Protein AF-A0A9X8ZZV2-F1 (afdb_monomer_lite)

Sequence (60 aa):
MMKKIVLAISDTVYTAYLREDFVGAGFEVADSDVMHIKYLDEILDTEQPDILCINDKRLN

Radius of gyration: 10.77 Å; chains: 1; bounding box: 21×26×28 Å

pLDDT: mean 84.33, std 9.19, range [59.91, 94.0]

Organism: Bacillus cereus (NCBI:txid1396)

Structure (mmCIF, N/CA/C/O backbone):
data_AF-A0A9X8ZZV2-F1
#
_entry.id   AF-A0A9X8ZZV2-F1
#
loop_
_atom_site.group_PDB
_atom_site.id
_atom_site.type_symbol
_atom_site.label_atom_id
_atom_site.label_alt_id
_atom_site.label_comp_id
_atom_site.label_asym_id
_atom_site.label_entity_id
_atom_site.label_seq_id
_atom_site.pdbx_PDB_ins_code
_atom_site.Cartn_x
_atom_site.Cartn_y
_atom_site.Cartn_z
_atom_site.occupancy
_atom_site.B_iso_or_equiv
_atom_site.auth_seq_id
_atom_site.auth_comp_id
_atom_site.auth_asym_id
_atom_site.auth_atom_id
_atom_site.pdbx_PDB_model_num
ATOM 1 N N . MET A 1 1 ? -13.951 2.399 14.281 1.00 66.94 1 MET A N 1
ATOM 2 C CA . MET A 1 1 ? -12.578 1.882 14.127 1.00 66.94 1 MET A CA 1
ATOM 3 C C . MET A 1 1 ? -11.928 2.627 12.987 1.00 66.94 1 MET A C 1
ATOM 5 O O . MET A 1 1 ? -12.618 2.883 12.004 1.00 66.94 1 MET A O 1
ATOM 9 N N . MET A 1 2 ? -10.658 2.986 13.144 1.00 82.31 2 MET A N 1
ATOM 10 C CA . MET A 1 2 ? -9.850 3.524 12.054 1.00 82.31 2 MET A CA 1
ATOM 11 C C . MET A 1 2 ? -9.646 2.416 11.019 1.00 82.31 2 MET A C 1
ATOM 13 O O . MET A 1 2 ? -9.419 1.273 11.406 1.00 82.31 2 MET A O 1
ATOM 17 N N . LYS A 1 3 ? -9.846 2.722 9.736 1.00 91.44 3 LYS A N 1
ATOM 18 C CA . LYS A 1 3 ? -9.727 1.734 8.658 1.00 91.44 3 LYS A CA 1
ATOM 19 C C . LYS A 1 3 ? -8.268 1.622 8.236 1.00 91.44 3 LYS A C 1
ATOM 21 O O . LYS A 1 3 ? -7.629 2.656 8.031 1.00 91.44 3 LYS A O 1
ATOM 26 N N . LYS A 1 4 ? -7.772 0.391 8.106 1.00 92.38 4 LYS A N 1
ATOM 27 C CA . LYS A 1 4 ? -6.382 0.113 7.740 1.00 92.38 4 LYS A CA 1
ATOM 28 C C . LYS A 1 4 ? -6.222 -0.081 6.235 1.00 92.38 4 LYS A C 1
ATOM 30 O O . LYS A 1 4 ? -7.001 -0.806 5.616 1.00 92.38 4 LYS A O 1
ATOM 35 N N . ILE A 1 5 ? -5.209 0.556 5.658 1.00 92.25 5 ILE A N 1
ATOM 36 C CA . ILE A 1 5 ? -4.898 0.544 4.229 1.00 92.25 5 ILE A CA 1
ATOM 37 C C . ILE A 1 5 ? -3.505 -0.047 4.008 1.00 92.25 5 ILE A C 1
ATOM 39 O O . ILE A 1 5 ? -2.544 0.389 4.636 1.00 92.25 5 ILE A O 1
ATOM 43 N N . VAL A 1 6 ? -3.377 -0.981 3.066 1.00 91.69 6 VAL A N 1
ATOM 44 C CA . VAL A 1 6 ? -2.079 -1.410 2.513 1.00 91.69 6 VAL A CA 1
ATOM 45 C C . VAL A 1 6 ? -1.896 -0.805 1.126 1.00 91.69 6 VAL A C 1
ATOM 47 O O . VAL A 1 6 ? -2.787 -0.886 0.275 1.00 91.69 6 VAL A O 1
ATOM 50 N N . LEU A 1 7 ? -0.725 -0.208 0.898 1.00 89.50 7 LEU A N 1
ATOM 51 C CA . LEU A 1 7 ? -0.324 0.344 -0.392 1.00 89.50 7 LEU A CA 1
ATOM 52 C C . LEU A 1 7 ? 0.637 -0.632 -1.077 1.00 89.50 7 LEU A C 1
ATOM 54 O O . LEU A 1 7 ? 1.813 -0.727 -0.737 1.00 89.50 7 LEU A O 1
ATOM 58 N N . ALA A 1 8 ? 0.126 -1.352 -2.069 1.00 87.75 8 ALA A N 1
ATOM 59 C CA . ALA A 1 8 ? 0.905 -2.237 -2.917 1.00 87.75 8 ALA A CA 1
ATOM 60 C C . ALA A 1 8 ? 1.290 -1.524 -4.214 1.00 87.75 8 ALA A C 1
ATOM 62 O O . ALA A 1 8 ? 0.726 -1.750 -5.290 1.00 87.75 8 ALA A O 1
ATOM 63 N N . ILE A 1 9 ? 2.215 -0.578 -4.077 1.00 82.88 9 ILE A N 1
ATOM 64 C CA . ILE A 1 9 ? 2.680 0.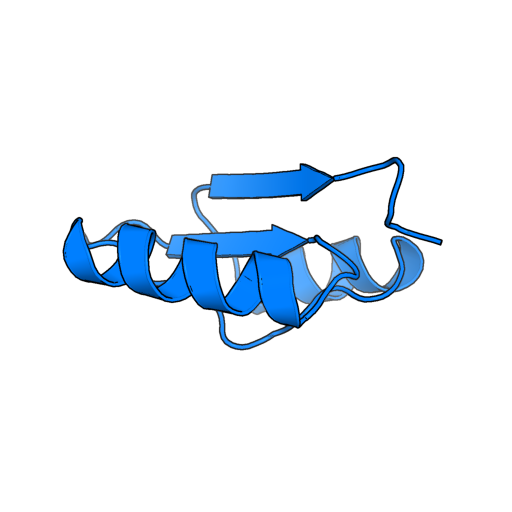275 -5.163 1.00 82.88 9 ILE A CA 1
ATOM 65 C C . ILE A 1 9 ? 4.207 0.301 -5.104 1.00 82.88 9 ILE A C 1
ATOM 67 O O . ILE A 1 9 ? 4.784 0.894 -4.199 1.00 82.88 9 ILE A O 1
ATOM 71 N N . SER A 1 10 ? 4.874 -0.302 -6.088 1.00 77.19 10 SER A N 1
ATOM 72 C CA . SER A 1 10 ? 6.345 -0.392 -6.133 1.00 77.19 10 SER A CA 1
ATOM 73 C C . SER A 1 10 ? 7.047 0.915 -6.538 1.00 77.19 10 SER A C 1
ATOM 75 O O . SER A 1 10 ? 8.100 0.898 -7.173 1.00 77.19 10 SER A O 1
ATOM 77 N N . ASP A 1 11 ? 6.452 2.062 -6.214 1.00 82.75 11 ASP A N 1
ATOM 78 C CA . ASP A 1 11 ? 7.050 3.388 -6.362 1.00 82.75 11 ASP A CA 1
ATOM 79 C C . ASP A 1 11 ? 6.978 4.097 -5.011 1.00 82.75 11 ASP A C 1
ATOM 81 O O . ASP A 1 11 ? 5.921 4.569 -4.597 1.00 82.75 11 ASP A O 1
ATOM 85 N N . THR A 1 12 ? 8.122 4.172 -4.337 1.00 81.75 12 THR A N 1
ATOM 86 C CA . THR A 1 12 ? 8.248 4.710 -2.979 1.00 81.75 12 THR A CA 1
ATOM 87 C C . THR A 1 12 ? 7.886 6.190 -2.883 1.00 81.75 12 THR A C 1
ATOM 89 O O . THR A 1 12 ? 7.341 6.619 -1.869 1.00 81.75 12 THR A O 1
ATOM 92 N N . VAL A 1 13 ? 8.133 6.977 -3.936 1.00 85.44 13 VAL A N 1
ATOM 93 C CA . VAL A 1 13 ? 7.785 8.405 -3.968 1.00 85.44 13 VAL A CA 1
ATOM 94 C C . VAL A 1 13 ? 6.272 8.561 -4.036 1.00 85.44 13 VAL A C 1
ATOM 96 O O . VAL A 1 13 ? 5.686 9.344 -3.292 1.00 85.44 13 VAL A O 1
ATOM 99 N N . TYR A 1 14 ? 5.626 7.784 -4.904 1.00 84.38 14 TYR A N 1
ATOM 100 C CA . TYR A 1 14 ? 4.175 7.820 -5.031 1.00 84.38 14 TYR A CA 1
ATOM 101 C C . TYR A 1 14 ? 3.468 7.295 -3.772 1.00 84.38 14 TYR A C 1
ATOM 103 O O . TYR A 1 14 ? 2.492 7.893 -3.319 1.00 84.38 14 TYR A O 1
ATOM 111 N N . THR A 1 15 ? 3.994 6.223 -3.175 1.00 86.69 15 THR A N 1
ATOM 112 C CA . THR A 1 15 ? 3.490 5.663 -1.915 1.00 86.69 15 THR A CA 1
ATOM 113 C C . THR A 1 15 ? 3.594 6.664 -0.764 1.00 86.69 15 THR A C 1
ATOM 115 O O . THR A 1 15 ? 2.649 6.772 0.013 1.00 86.69 15 THR A O 1
ATOM 118 N N . ALA A 1 16 ? 4.677 7.446 -0.681 1.00 88.06 16 ALA A N 1
ATOM 119 C CA . ALA A 1 16 ? 4.841 8.467 0.355 1.00 88.06 16 ALA A CA 1
ATOM 120 C C . ALA A 1 16 ? 3.758 9.558 0.283 1.00 88.06 16 ALA A C 1
ATOM 122 O O . ALA A 1 16 ? 3.128 9.853 1.298 1.00 88.06 16 ALA A O 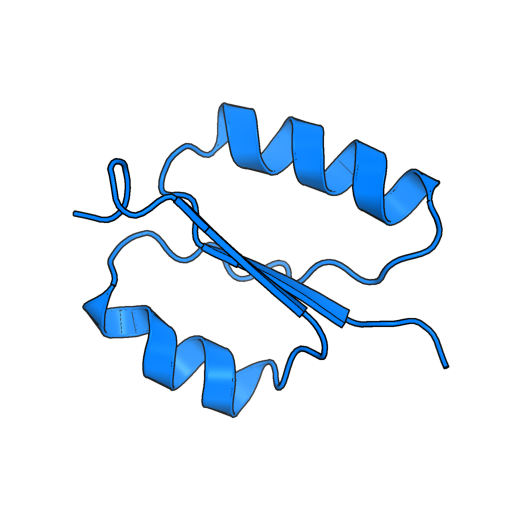1
ATOM 123 N N . TYR A 1 17 ? 3.484 10.095 -0.913 1.00 90.44 17 TYR A N 1
ATOM 124 C CA . TYR A 1 17 ? 2.426 11.098 -1.095 1.00 90.44 17 TYR A CA 1
ATOM 125 C C . TYR A 1 17 ? 1.046 10.556 -0.709 1.00 90.44 17 TYR A C 1
ATOM 127 O O . TYR A 1 17 ? 0.315 11.191 0.044 1.00 90.44 17 TYR A O 1
ATOM 135 N N . LEU A 1 18 ? 0.707 9.347 -1.170 1.00 89.06 18 LEU A N 1
ATOM 136 C CA . LEU A 1 18 ? -0.569 8.721 -0.823 1.00 89.06 18 LEU A CA 1
ATOM 137 C C . LEU A 1 18 ? -0.686 8.436 0.675 1.00 89.06 18 LEU A C 1
ATOM 139 O O . LEU A 1 18 ? -1.762 8.603 1.246 1.00 89.06 18 LEU A O 1
ATOM 143 N N . ARG A 1 19 ? 0.404 8.008 1.322 1.00 91.31 19 ARG A N 1
ATOM 144 C CA . ARG A 1 19 ? 0.425 7.762 2.767 1.00 91.31 19 ARG A CA 1
ATOM 145 C C . ARG A 1 19 ? 0.082 9.036 3.537 1.00 91.31 19 ARG A C 1
ATOM 147 O O . ARG A 1 19 ? -0.772 8.970 4.417 1.00 91.31 19 ARG A O 1
ATOM 154 N N . GLU A 1 20 ? 0.690 10.172 3.199 1.00 92.00 20 GLU A N 1
ATOM 155 C CA . GLU A 1 20 ? 0.380 11.459 3.840 1.00 92.00 20 GLU A CA 1
ATOM 156 C C . GLU A 1 20 ? -1.096 11.848 3.669 1.00 92.00 20 GLU A C 1
ATOM 158 O O . GLU A 1 20 ? -1.754 12.192 4.655 1.00 92.00 20 GLU A O 1
ATOM 163 N N . ASP A 1 21 ? -1.643 11.710 2.458 1.00 92.75 21 ASP A N 1
ATOM 164 C CA . ASP A 1 21 ? -3.047 12.022 2.170 1.00 92.75 21 ASP A CA 1
ATOM 165 C C . ASP A 1 21 ? -4.016 11.129 2.967 1.00 92.75 21 ASP A C 1
ATOM 167 O O . ASP A 1 21 ? -4.982 11.616 3.564 1.00 92.75 21 ASP A O 1
ATOM 171 N N . PHE A 1 22 ? -3.759 9.817 3.024 1.00 92.50 22 PHE A N 1
ATOM 172 C CA . PHE A 1 22 ? -4.607 8.871 3.754 1.00 92.50 22 PHE A CA 1
ATOM 173 C C . PHE A 1 22 ? -4.519 9.050 5.271 1.00 92.50 22 PHE A C 1
ATOM 175 O O . PHE A 1 22 ? -5.550 9.026 5.947 1.00 92.50 22 PHE A O 1
ATOM 182 N N . VAL A 1 23 ? -3.321 9.286 5.811 1.00 92.75 23 VAL A N 1
ATOM 183 C CA . VAL A 1 23 ? -3.147 9.606 7.235 1.00 92.75 23 VAL A CA 1
ATOM 184 C C . VAL A 1 23 ? -3.872 10.913 7.573 1.00 92.75 23 VAL A C 1
ATOM 186 O O . VAL A 1 23 ? -4.600 10.970 8.565 1.00 92.75 23 VAL A O 1
ATOM 189 N N . GLY A 1 24 ? -3.762 11.937 6.719 1.00 92.25 24 GLY A N 1
ATOM 190 C CA . GLY A 1 24 ? -4.489 13.202 6.867 1.00 92.25 24 GLY A CA 1
ATOM 191 C C . GLY A 1 24 ? -6.014 13.047 6.817 1.00 92.25 24 GLY A C 1
ATOM 192 O O . GLY A 1 24 ? -6.734 13.771 7.505 1.00 92.25 24 GLY A O 1
ATOM 193 N N . ALA A 1 25 ? -6.515 12.066 6.063 1.00 92.44 25 ALA A N 1
ATOM 194 C CA . ALA A 1 25 ? -7.932 11.707 6.005 1.00 92.44 25 ALA A CA 1
ATOM 195 C C . ALA A 1 25 ? -8.404 10.815 7.176 1.00 92.44 25 ALA A C 1
ATOM 197 O O . ALA A 1 25 ? -9.593 10.498 7.260 1.00 92.44 25 ALA A O 1
ATOM 198 N N . GLY A 1 26 ? -7.507 10.435 8.093 1.00 92.94 26 GLY A N 1
ATOM 199 C CA . GLY A 1 26 ? -7.830 9.643 9.281 1.00 92.94 26 GLY A CA 1
ATOM 200 C C . GLY A 1 26 ? -7.839 8.132 9.049 1.00 92.94 26 GLY A C 1
ATOM 201 O O . GLY A 1 26 ? -8.565 7.422 9.744 1.00 92.94 26 GLY A O 1
ATOM 202 N N . PHE A 1 27 ? -7.073 7.638 8.075 1.00 93.50 27 PHE A N 1
ATOM 203 C CA . PHE A 1 27 ? -6.822 6.210 7.884 1.00 93.50 27 PHE A CA 1
ATOM 204 C C . PHE A 1 27 ? -5.521 5.776 8.562 1.00 93.50 27 PHE A C 1
ATOM 206 O O . PHE A 1 27 ? -4.589 6.560 8.733 1.00 93.50 27 PHE A O 1
ATOM 213 N N . GLU A 1 28 ? -5.450 4.495 8.909 1.00 93.00 28 GLU A N 1
ATOM 214 C CA . GLU A 1 28 ? -4.198 3.847 9.286 1.00 93.00 28 GLU A CA 1
ATOM 215 C C . GLU A 1 28 ? -3.561 3.285 8.017 1.00 93.00 28 GLU A C 1
ATOM 217 O O . GLU A 1 28 ? -4.194 2.507 7.309 1.00 93.00 28 GLU A O 1
ATOM 222 N N . VAL A 1 29 ? -2.332 3.676 7.694 1.00 91.38 29 VAL A N 1
ATOM 223 C CA . VAL A 1 29 ? -1.622 3.156 6.518 1.00 91.38 29 VAL A CA 1
ATOM 224 C C . VAL A 1 29 ? -0.523 2.222 7.001 1.00 91.38 29 VAL A C 1
ATOM 226 O O . VAL A 1 29 ? 0.266 2.605 7.860 1.00 91.38 29 VAL A O 1
ATOM 229 N N . ALA A 1 30 ? -0.474 1.007 6.460 1.00 88.38 30 ALA A N 1
ATOM 230 C CA . ALA A 1 30 ? 0.572 0.046 6.776 1.00 88.38 30 ALA A CA 1
ATOM 231 C C . ALA A 1 30 ? 1.951 0.580 6.347 1.00 88.38 30 ALA A C 1
ATOM 233 O O . ALA A 1 30 ? 2.107 1.146 5.258 1.00 88.38 30 ALA A O 1
ATOM 234 N N . ASP A 1 31 ? 2.953 0.372 7.202 1.00 76.50 31 ASP A N 1
ATOM 235 C CA . ASP A 1 31 ? 4.350 0.725 6.911 1.00 76.50 31 ASP A CA 1
ATOM 236 C C . ASP A 1 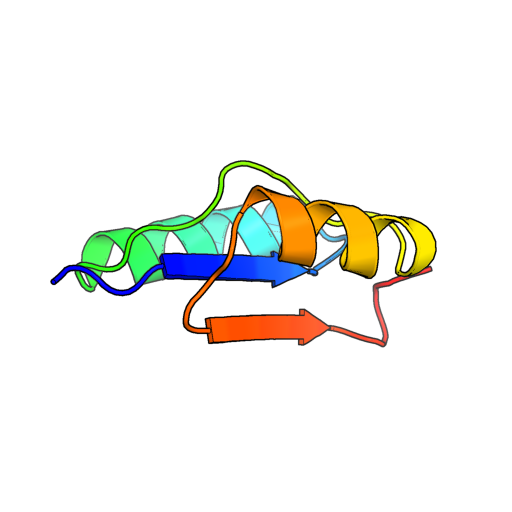31 ? 5.015 -0.266 5.942 1.00 76.50 31 ASP A C 1
ATOM 238 O O . ASP A 1 31 ? 6.045 0.043 5.344 1.00 76.50 31 ASP A O 1
ATOM 242 N N . SER A 1 32 ? 4.414 -1.443 5.764 1.00 72.69 32 SER A N 1
ATOM 243 C CA . SER A 1 32 ? 4.886 -2.506 4.881 1.00 72.69 32 SER A CA 1
ATOM 244 C C . SER A 1 32 ? 4.677 -2.141 3.405 1.00 72.69 32 SER A C 1
ATOM 246 O O . SER A 1 32 ? 3.561 -2.207 2.886 1.00 72.69 32 SER A O 1
ATOM 248 N N . ASP A 1 33 ? 5.759 -1.776 2.715 1.00 68.94 33 ASP A N 1
ATOM 249 C CA . ASP A 1 33 ? 5.743 -1.514 1.272 1.00 68.94 33 ASP A CA 1
ATOM 250 C C . ASP A 1 33 ? 5.733 -2.837 0.482 1.00 68.94 33 ASP A C 1
ATOM 252 O O . ASP A 1 33 ? 6.657 -3.651 0.579 1.00 68.94 33 ASP A O 1
ATOM 256 N N . VAL A 1 34 ? 4.711 -3.054 -0.357 1.00 71.44 34 VAL A N 1
ATOM 257 C CA . VAL A 1 34 ? 4.675 -4.223 -1.256 1.00 71.44 34 VAL A CA 1
ATOM 258 C C . VAL A 1 34 ? 5.434 -3.897 -2.542 1.00 71.44 34 VAL A C 1
ATOM 260 O O . VAL A 1 34 ? 4.925 -3.216 -3.431 1.00 71.44 34 VAL A O 1
ATOM 263 N N . MET A 1 35 ? 6.662 -4.402 -2.651 1.00 70.19 35 MET A N 1
ATOM 264 C CA . MET A 1 35 ? 7.539 -4.132 -3.801 1.00 70.19 35 MET A CA 1
ATOM 265 C C . MET A 1 35 ? 7.335 -5.107 -4.971 1.00 70.19 35 MET A C 1
ATOM 267 O O . MET A 1 35 ? 7.633 -4.762 -6.115 1.00 70.19 35 MET A O 1
ATOM 271 N N . HIS A 1 36 ? 6.824 -6.309 -4.700 1.00 75.25 36 HIS A N 1
ATOM 272 C CA . HIS A 1 36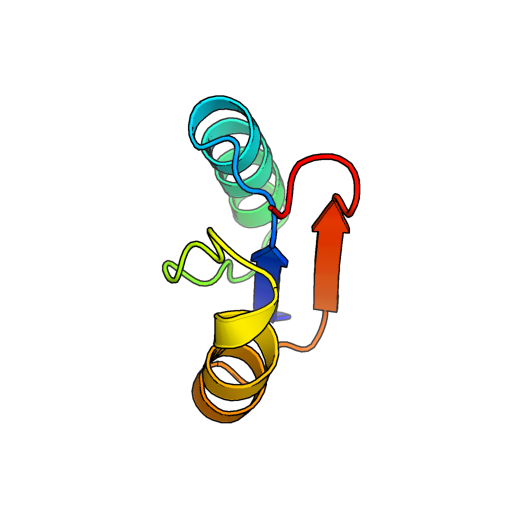 ? 6.594 -7.372 -5.683 1.00 75.25 36 HIS A CA 1
ATOM 273 C C . HIS A 1 36 ? 5.320 -8.127 -5.297 1.00 75.25 36 HIS A C 1
ATOM 275 O O . HIS A 1 36 ? 5.118 -8.431 -4.118 1.00 75.25 36 HIS A O 1
ATOM 281 N N . ILE A 1 37 ? 4.489 -8.478 -6.283 1.00 78.56 37 ILE A N 1
ATOM 282 C CA . ILE A 1 37 ? 3.210 -9.172 -6.053 1.00 78.56 37 ILE A CA 1
ATOM 283 C C . ILE A 1 37 ? 3.349 -10.487 -5.265 1.00 78.56 37 ILE A C 1
ATOM 285 O O . ILE A 1 37 ? 2.430 -10.882 -4.561 1.00 78.56 37 ILE A O 1
ATOM 289 N N . LYS A 1 38 ? 4.518 -11.139 -5.311 1.00 80.69 38 LYS A N 1
ATOM 290 C CA . LYS A 1 38 ? 4.788 -12.382 -4.566 1.00 80.69 38 LYS A CA 1
ATOM 291 C C . LYS A 1 38 ? 4.741 -12.228 -3.045 1.00 80.69 38 LYS A C 1
ATOM 293 O O . LYS A 1 38 ? 4.505 -13.217 -2.366 1.00 80.69 38 LYS A O 1
ATOM 298 N N . TYR A 1 39 ? 4.988 -11.027 -2.526 1.00 82.00 39 TYR A N 1
ATOM 299 C CA . TYR A 1 39 ? 4.929 -10.745 -1.086 1.00 82.00 39 TYR A CA 1
ATOM 300 C C . TYR A 1 39 ? 3.565 -10.208 -0.655 1.00 82.00 39 TYR A C 1
ATOM 302 O O . TYR A 1 39 ? 3.345 -9.976 0.529 1.00 82.00 39 TYR A O 1
ATOM 310 N N . LEU A 1 40 ? 2.651 -9.986 -1.605 1.00 85.31 40 LEU A N 1
ATOM 311 C CA . LEU A 1 40 ? 1.355 -9.397 -1.310 1.00 85.31 40 LEU A CA 1
ATOM 312 C C . LEU A 1 40 ? 0.550 -10.286 -0.362 1.00 85.31 40 LEU A C 1
ATOM 314 O O . LEU A 1 40 ? 0.040 -9.776 0.626 1.00 85.31 40 LEU A O 1
ATOM 318 N N . ASP A 1 41 ? 0.485 -11.591 -0.625 1.00 86.38 41 ASP A N 1
ATOM 319 C CA . ASP A 1 41 ? -0.297 -12.522 0.197 1.00 86.38 41 ASP A CA 1
ATOM 320 C C . ASP A 1 41 ? 0.198 -12.548 1.653 1.00 86.38 41 ASP A C 1
ATOM 322 O O . ASP A 1 41 ? -0.598 -12.424 2.579 1.00 86.38 41 ASP A O 1
ATOM 326 N N . GLU A 1 42 ? 1.517 -12.595 1.866 1.00 86.25 42 GLU A N 1
ATOM 327 C CA . GLU A 1 42 ? 2.123 -12.550 3.206 1.00 86.25 42 GLU A CA 1
ATOM 328 C C . GLU A 1 42 ? 1.807 -11.236 3.939 1.00 86.25 42 GLU A C 1
ATOM 330 O O . GLU A 1 42 ? 1.494 -11.232 5.134 1.00 86.25 42 GLU A O 1
ATOM 335 N N . ILE A 1 43 ? 1.851 -10.112 3.218 1.00 87.50 43 ILE A N 1
ATOM 336 C CA . ILE A 1 43 ? 1.540 -8.793 3.775 1.00 87.50 43 ILE A CA 1
ATOM 337 C C . ILE A 1 43 ? 0.046 -8.682 4.089 1.00 87.50 43 ILE A C 1
ATOM 339 O O . ILE A 1 43 ? -0.309 -8.120 5.120 1.00 87.50 43 ILE A O 1
ATOM 343 N N . LEU A 1 44 ? -0.839 -9.240 3.262 1.00 89.38 44 LEU A N 1
ATOM 344 C CA . LEU A 1 44 ? -2.278 -9.253 3.530 1.00 89.38 44 LEU A CA 1
ATOM 345 C C . LEU A 1 44 ? -2.628 -10.111 4.748 1.00 89.38 44 LEU A C 1
ATOM 347 O O . LEU A 1 44 ? -3.428 -9.674 5.576 1.00 89.38 44 LEU A O 1
ATOM 351 N N . ASP A 1 45 ? -1.995 -11.275 4.892 1.00 90.00 45 ASP A N 1
ATOM 352 C CA . ASP A 1 45 ? -2.191 -12.156 6.047 1.00 90.00 45 ASP A CA 1
ATOM 353 C C . ASP A 1 45 ? -1.685 -11.521 7.352 1.00 90.00 45 ASP A C 1
ATOM 355 O O . ASP A 1 45 ? -2.304 -11.685 8.409 1.00 90.00 45 ASP A O 1
ATOM 359 N N . THR A 1 46 ? -0.582 -10.766 7.275 1.00 89.00 46 THR A N 1
ATOM 360 C CA . THR A 1 46 ? 0.050 -10.107 8.428 1.00 89.00 46 THR A CA 1
ATOM 361 C C . THR A 1 46 ? -0.658 -8.812 8.816 1.00 89.00 46 THR A C 1
ATOM 363 O O . THR A 1 46 ? -0.990 -8.599 9.982 1.00 89.00 46 THR A O 1
ATOM 366 N N . GLU A 1 47 ? -0.880 -7.923 7.848 1.00 89.19 47 GLU A N 1
ATOM 367 C CA . GLU A 1 47 ? -1.414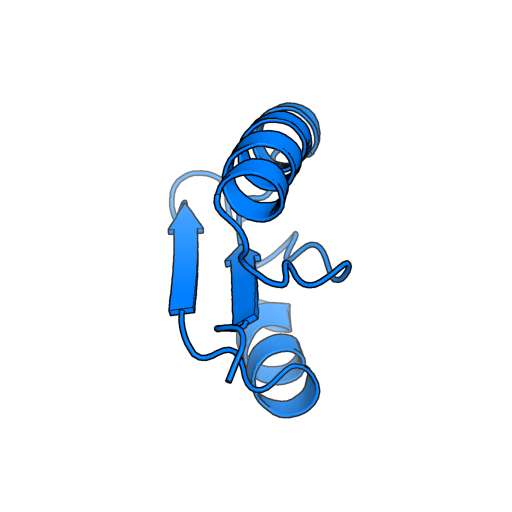 -6.585 8.099 1.00 89.19 47 GLU A CA 1
ATOM 368 C C . GLU A 1 47 ? -2.935 -6.587 8.259 1.00 89.19 47 GLU A C 1
ATOM 370 O O . GLU A 1 47 ? -3.455 -5.684 8.917 1.00 89.19 47 GLU A O 1
ATOM 375 N N . GLN A 1 48 ? -3.629 -7.567 7.663 1.00 90.56 48 GLN A N 1
ATOM 376 C CA . GLN A 1 48 ? -5.092 -7.684 7.612 1.00 90.56 48 GLN A CA 1
ATOM 377 C C . GLN A 1 48 ? -5.791 -6.342 7.332 1.00 90.56 48 GLN A C 1
ATOM 379 O O . GLN A 1 48 ? -6.602 -5.878 8.140 1.00 90.56 48 GLN A O 1
ATOM 384 N N . PRO A 1 49 ? -5.456 -5.665 6.217 1.00 92.88 49 PRO A N 1
ATOM 385 C CA . PRO A 1 49 ? -6.024 -4.360 5.922 1.00 92.88 49 PRO A CA 1
ATOM 386 C C . PRO A 1 49 ? -7.517 -4.451 5.589 1.00 92.88 49 PRO A C 1
ATOM 388 O O . PRO A 1 49 ? -7.990 -5.423 5.004 1.00 92.88 49 PRO A O 1
ATOM 391 N N . ASP A 1 50 ? -8.253 -3.377 5.872 1.00 94.00 50 ASP A N 1
ATOM 392 C CA . ASP A 1 50 ? -9.625 -3.210 5.388 1.00 94.00 50 ASP A CA 1
ATOM 393 C C . ASP A 1 50 ? -9.669 -2.839 3.897 1.00 94.00 50 ASP A C 1
ATOM 395 O O . ASP A 1 50 ? -10.664 -3.092 3.217 1.00 94.00 50 ASP A O 1
ATOM 399 N N . ILE A 1 51 ? -8.622 -2.164 3.410 1.00 91.56 51 ILE A N 1
ATOM 400 C CA . ILE A 1 51 ? -8.526 -1.630 2.050 1.00 91.56 51 ILE A CA 1
ATOM 401 C C . ILE A 1 51 ? -7.139 -1.940 1.488 1.00 91.56 51 ILE A C 1
ATOM 403 O O . ILE A 1 51 ? -6.116 -1.663 2.109 1.00 91.56 51 ILE A O 1
ATOM 407 N N . LEU A 1 52 ? -7.105 -2.466 0.268 1.00 90.31 52 LEU A N 1
ATOM 408 C CA . LEU A 1 52 ? -5.879 -2.725 -0.472 1.00 90.31 52 LEU A CA 1
ATOM 409 C C . LEU A 1 52 ? -5.835 -1.839 -1.719 1.00 90.31 52 LEU A C 1
ATOM 411 O O . LEU A 1 52 ? -6.701 -1.941 -2.590 1.00 90.31 52 LEU A O 1
ATOM 415 N N . CYS A 1 53 ? -4.819 -0.986 -1.819 1.00 87.62 53 CYS A N 1
ATOM 416 C CA . CYS A 1 53 ? -4.560 -0.184 -3.011 1.00 87.62 53 CYS A CA 1
ATOM 417 C C . CYS A 1 53 ? -3.422 -0.814 -3.813 1.00 87.62 53 CYS A C 1
ATOM 419 O O . CYS A 1 53 ? -2.274 -0.796 -3.378 1.00 87.62 53 CYS A O 1
ATOM 421 N N . ILE A 1 54 ? -3.737 -1.346 -4.993 1.0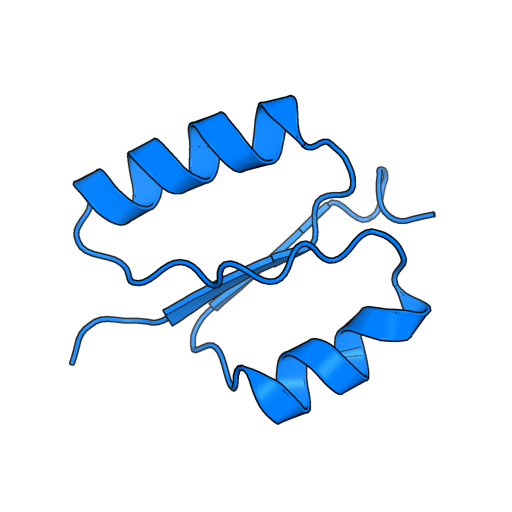0 86.00 54 ILE A N 1
ATOM 422 C CA . ILE A 1 54 ? -2.778 -2.006 -5.884 1.00 86.00 54 ILE A CA 1
ATOM 423 C C . ILE A 1 54 ? -2.524 -1.153 -7.122 1.00 86.00 54 ILE A C 1
ATOM 425 O O . ILE A 1 54 ? -3.463 -0.676 -7.764 1.00 86.00 54 ILE A O 1
ATOM 429 N N . ASN A 1 55 ? -1.252 -1.042 -7.510 1.00 81.50 55 ASN A N 1
ATOM 430 C CA . ASN A 1 55 ? -0.865 -0.581 -8.839 1.00 81.50 55 ASN A CA 1
ATOM 431 C C . ASN A 1 55 ? -0.104 -1.681 -9.594 1.00 81.50 55 ASN A C 1
ATOM 433 O O . ASN A 1 55 ? 1.124 -1.749 -9.566 1.00 81.50 55 ASN A O 1
ATOM 437 N N . ASP A 1 56 ? -0.862 -2.515 -10.306 1.00 67.75 56 ASP A N 1
ATOM 438 C CA . ASP A 1 56 ? -0.385 -3.705 -11.028 1.00 67.75 56 ASP A CA 1
ATOM 439 C C . ASP A 1 56 ? 0.676 -3.394 -12.101 1.00 67.75 56 ASP A C 1
ATOM 441 O O . ASP A 1 56 ? 1.599 -4.162 -12.324 1.00 67.75 56 ASP A O 1
ATOM 445 N N . LYS A 1 57 ? 0.646 -2.202 -12.716 1.00 69.88 57 LYS A N 1
ATOM 446 C CA . LYS A 1 57 ? 1.674 -1.804 -13.701 1.00 69.88 57 LYS A CA 1
ATOM 447 C C . LYS A 1 57 ? 3.056 -1.568 -13.094 1.00 69.88 57 LYS A C 1
ATOM 449 O O . LYS A 1 57 ? 4.025 -1.435 -13.839 1.00 69.88 57 LYS A O 1
ATOM 454 N N . ARG A 1 58 ? 3.122 -1.381 -11.776 1.00 60.31 58 ARG A N 1
ATOM 455 C CA . ARG A 1 58 ? 4.357 -1.072 -11.052 1.00 60.31 58 ARG A CA 1
ATOM 456 C C . ARG A 1 58 ? 4.804 -2.226 -10.166 1.00 60.31 58 ARG A C 1
ATOM 458 O O . ARG A 1 58 ? 5.988 -2.292 -9.873 1.00 60.31 58 ARG A O 1
ATOM 465 N N . LEU A 1 59 ? 3.903 -3.139 -9.813 1.00 60.28 59 LEU A N 1
ATOM 466 C CA . LEU A 1 59 ? 4.242 -4.403 -9.171 1.00 60.28 59 LEU A CA 1
ATOM 467 C C . LEU A 1 59 ? 4.934 -5.317 -10.185 1.00 60.28 59 LEU A C 1
ATOM 469 O O . LEU A 1 59 ? 4.288 -5.921 -11.035 1.00 60.28 59 LEU A O 1
ATOM 473 N N . ASN A 1 60 ? 6.265 -5.380 -10.104 1.00 59.91 60 ASN A N 1
ATOM 474 C CA . ASN A 1 60 ? 7.046 -6.406 -10.803 1.00 59.91 60 ASN A CA 1
ATOM 475 C C . ASN A 1 60 ? 6.759 -7.799 -10.230 1.00 59.91 60 ASN A C 1
ATOM 477 O O . ASN A 1 60 ? 6.237 -7.882 -9.087 1.00 59.91 60 ASN A O 1
#

Secondary structure (DSSP, 8-state):
-PPEEEEE-S-HHHHHHHHHHHHHTT-EE-S----SGGGHHHHHHHH--SEEEE-TTT--

Foldseek 3Di:
DAFEEEEAALPPVVVVVVCVVQVVVRHHYDPDHNNAPVCVVVCCVVRVGPYYHHDPVRHD